Protein AF-A0A9D1CW43-F1 (afdb_monomer)

Foldseek 3Di:
DDDDDDDPVLEDEDPDDVDDPDDPVDPVVVVVVVCCVPPNDDDDFDADPVPSYTDD

Sequence (56 aa):
MNLQRIPVDRLKPAKYNPRKDLKPGDPAYEKIRRSLHDFGYVDPVIWNEVTGNIVG

InterPro domains:
  IPR036086 ParB/Sulfiredoxin superfamily [SSF110849] (4-53)

Secondary structure (DSSP, 8-state):
-------GGG-BPPSS--S----TT-HHHHHHHHHHHHH---SPPEE-TTT-BEE-

Structure (mmCIF, N/CA/C/O backbone):
data_AF-A0A9D1CW43-F1
#
_entry.id   AF-A0A9D1CW43-F1
#
loop_
_atom_site.group_PDB
_atom_site.id
_atom_site.type_symbol
_atom_site.label_atom_id
_atom_site.label_alt_id
_atom_site.label_comp_id
_atom_site.label_asym_id
_atom_site.label_entity_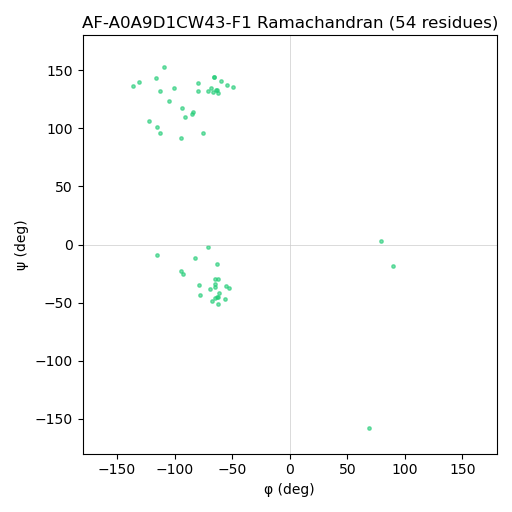id
_atom_site.label_seq_id
_atom_site.pdbx_PDB_ins_code
_atom_site.Cartn_x
_atom_site.Cartn_y
_atom_site.Cartn_z
_atom_site.occupancy
_atom_site.B_iso_or_equiv
_atom_site.auth_seq_id
_atom_site.auth_comp_id
_atom_site.auth_asym_id
_atom_site.auth_atom_id
_atom_site.pdbx_PDB_model_num
ATOM 1 N N . MET A 1 1 ? 9.341 -6.249 14.425 1.00 79.88 1 MET A N 1
ATOM 2 C CA . MET A 1 1 ? 8.304 -5.986 13.405 1.00 79.88 1 MET A CA 1
ATOM 3 C C . MET A 1 1 ? 7.365 -7.181 13.382 1.00 79.88 1 MET A C 1
ATOM 5 O O . MET A 1 1 ? 7.863 -8.291 13.251 1.00 79.88 1 MET A O 1
ATOM 9 N N . ASN A 1 2 ? 6.062 -6.983 13.602 1.00 88.12 2 ASN A N 1
ATOM 10 C CA . ASN A 1 2 ? 5.067 -8.057 13.509 1.00 88.12 2 ASN A CA 1
ATOM 11 C C . ASN A 1 2 ? 4.484 -8.050 12.091 1.00 88.12 2 ASN A C 1
ATOM 13 O O . ASN A 1 2 ? 3.914 -7.044 11.678 1.00 88.12 2 ASN A O 1
ATOM 17 N N . LEU A 1 3 ? 4.676 -9.135 11.344 1.00 92.19 3 LEU A N 1
ATOM 18 C CA . LEU A 1 3 ? 4.187 -9.273 9.975 1.00 92.19 3 LEU A CA 1
ATOM 19 C C . LEU A 1 3 ? 2.976 -10.190 9.966 1.00 92.19 3 LEU A C 1
ATOM 21 O O . LEU A 1 3 ? 3.051 -11.342 10.389 1.00 92.19 3 LEU A O 1
ATOM 25 N N . GLN A 1 4 ? 1.865 -9.677 9.451 1.00 92.44 4 GLN A N 1
ATOM 26 C CA . GLN A 1 4 ? 0.606 -10.402 9.404 1.00 92.44 4 GLN A CA 1
ATOM 27 C C . GLN A 1 4 ? 0.015 -10.329 8.002 1.00 92.44 4 GLN A C 1
ATOM 29 O O . GLN A 1 4 ? 0.038 -9.286 7.350 1.00 92.44 4 GLN A O 1
ATOM 34 N N . ARG A 1 5 ? -0.542 -11.452 7.543 1.00 93.12 5 ARG A N 1
ATOM 35 C CA . ARG A 1 5 ? -1.395 -11.472 6.355 1.00 93.12 5 ARG A CA 1
ATOM 36 C C . ARG A 1 5 ? -2.800 -11.102 6.795 1.00 93.12 5 ARG A C 1
ATOM 38 O O . ARG A 1 5 ? -3.424 -11.852 7.541 1.00 93.12 5 ARG A O 1
ATOM 45 N N . ILE A 1 6 ? -3.278 -9.958 6.332 1.00 92.25 6 ILE A N 1
ATOM 46 C CA . ILE A 1 6 ? -4.640 -9.501 6.580 1.00 92.25 6 ILE A CA 1
ATOM 47 C C . ILE A 1 6 ? -5.413 -9.418 5.260 1.00 92.25 6 ILE A C 1
ATOM 49 O O . ILE A 1 6 ? -4.827 -9.069 4.233 1.00 92.25 6 ILE A O 1
ATOM 53 N N . PRO A 1 7 ? -6.711 -9.755 5.265 1.00 94.38 7 PRO A N 1
ATOM 54 C CA . PRO A 1 7 ? -7.592 -9.513 4.131 1.00 94.38 7 PRO A CA 1
ATOM 55 C C . PRO A 1 7 ? -7.584 -8.035 3.697 1.00 94.38 7 PRO A C 1
ATOM 57 O O . PRO A 1 7 ? -7.592 -7.133 4.536 1.00 94.38 7 PRO A O 1
ATOM 60 N N . VAL A 1 8 ? -7.551 -7.782 2.384 1.00 91.88 8 VAL A N 1
ATOM 61 C CA . VAL A 1 8 ? -7.439 -6.423 1.811 1.00 91.88 8 VAL A CA 1
ATOM 62 C C . VAL A 1 8 ? -8.664 -5.561 2.127 1.00 91.88 8 VAL A C 1
ATOM 64 O O . VAL A 1 8 ? -8.541 -4.354 2.297 1.00 91.88 8 VAL A O 1
ATOM 67 N N . ASP A 1 9 ? -9.837 -6.168 2.276 1.00 94.62 9 ASP A N 1
ATOM 68 C CA . ASP A 1 9 ? -11.089 -5.517 2.682 1.00 94.62 9 ASP A CA 1
ATOM 69 C C . ASP A 1 9 ? -11.040 -4.922 4.102 1.00 94.62 9 ASP A C 1
ATOM 71 O O . ASP A 1 9 ? -11.845 -4.053 4.440 1.00 94.62 9 ASP A O 1
ATOM 75 N N . ARG A 1 10 ? -10.070 -5.330 4.932 1.00 94.50 10 ARG A N 1
ATOM 76 C CA . ARG A 1 10 ? -9.814 -4.713 6.244 1.00 94.50 10 ARG A CA 1
ATOM 77 C C . ARG A 1 10 ? -8.969 -3.443 6.171 1.00 94.50 10 ARG A C 1
ATOM 79 O O . ARG A 1 10 ? -8.869 -2.735 7.175 1.00 94.50 10 ARG A O 1
ATOM 86 N N . LEU A 1 11 ? -8.365 -3.150 5.022 1.00 92.75 11 LEU A N 1
ATOM 87 C CA . LEU A 1 11 ? -7.541 -1.968 4.823 1.00 92.75 11 LEU A CA 1
ATOM 88 C C . LEU A 1 11 ? -8.413 -0.768 4.461 1.00 92.75 11 LEU A C 1
ATOM 90 O O . LEU A 1 11 ? -8.994 -0.700 3.379 1.00 92.75 11 LEU A O 1
ATOM 94 N N . LYS A 1 12 ? -8.476 0.211 5.361 1.00 92.38 12 LYS A N 1
ATOM 95 C CA . LYS A 1 12 ? -9.190 1.466 5.130 1.00 92.38 12 LYS A CA 1
ATOM 96 C C . LYS A 1 12 ? -8.205 2.568 4.745 1.00 92.38 12 LYS A C 1
ATOM 98 O O . LYS A 1 12 ? -7.169 2.720 5.400 1.00 92.38 12 LYS A O 1
ATOM 103 N N . PRO A 1 13 ? -8.504 3.369 3.712 1.00 89.25 13 PRO A N 1
ATOM 104 C CA . PRO A 1 13 ? -7.756 4.591 3.480 1.00 89.25 13 PRO A CA 1
ATOM 105 C C . PRO A 1 13 ? -8.002 5.568 4.636 1.00 89.25 13 PRO A C 1
ATOM 107 O O . PRO A 1 13 ? -9.112 5.660 5.163 1.00 89.25 13 PRO A O 1
ATOM 110 N N . ALA A 1 14 ? -6.976 6.330 5.014 1.00 86.44 14 ALA A N 1
ATOM 111 C CA . ALA A 1 14 ? -7.148 7.414 5.971 1.00 86.44 14 ALA A CA 1
ATOM 112 C C . ALA A 1 14 ? -8.155 8.451 5.437 1.00 86.44 14 ALA A C 1
ATOM 114 O O . ALA A 1 14 ? -8.130 8.793 4.254 1.00 86.44 14 ALA A O 1
ATOM 115 N N . LYS A 1 15 ? -9.010 8.991 6.321 1.00 85.88 15 LYS A N 1
ATOM 116 C CA . LYS A 1 15 ? -10.035 10.000 5.972 1.00 85.88 15 LYS A CA 1
ATOM 117 C C . LYS A 1 15 ? -9.444 11.207 5.236 1.00 85.88 15 LYS A C 1
ATOM 119 O O . LYS A 1 15 ? -10.074 11.750 4.337 1.00 85.88 15 LYS A O 1
ATOM 124 N N . TYR A 1 16 ? -8.243 11.618 5.633 1.00 86.00 16 TYR A N 1
ATOM 125 C CA . TYR A 1 16 ? -7.442 12.597 4.917 1.00 86.00 16 TYR A CA 1
ATOM 126 C C . TYR A 1 16 ? -6.203 11.893 4.371 1.00 86.00 16 TYR A C 1
ATOM 128 O O . TYR A 1 16 ? -5.223 11.701 5.088 1.00 86.00 16 TYR A O 1
ATOM 136 N N . ASN A 1 17 ? -6.271 11.467 3.113 1.00 87.44 17 ASN A N 1
ATOM 137 C CA . ASN A 1 17 ? -5.133 10.912 2.396 1.00 87.44 17 ASN A CA 1
ATOM 138 C C . ASN A 1 17 ? -4.807 11.860 1.233 1.00 87.44 17 ASN A C 1
ATOM 140 O O . ASN A 1 17 ? -5.513 11.830 0.229 1.00 87.44 17 ASN A O 1
ATOM 144 N N . PRO A 1 18 ? -3.775 12.717 1.347 1.00 88.00 18 PRO A N 1
ATOM 145 C CA . PRO A 1 18 ? -3.443 13.702 0.315 1.00 88.00 18 PRO A CA 1
ATOM 146 C C . PRO A 1 18 ? -2.858 13.066 -0.957 1.00 88.00 18 PRO A C 1
ATOM 148 O O . PRO A 1 18 ? -2.539 13.772 -1.914 1.00 88.00 18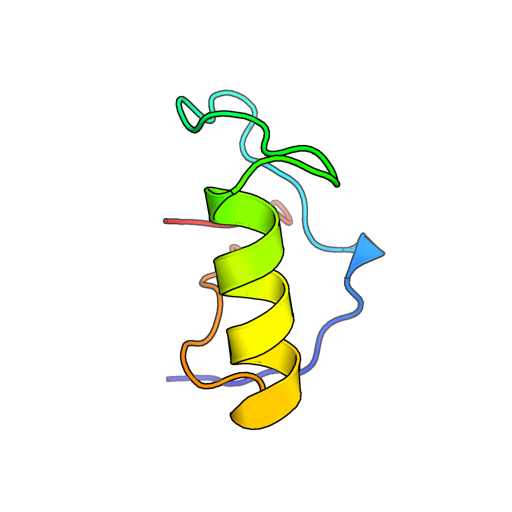 PRO A O 1
ATOM 151 N N . ARG A 1 19 ? -2.673 11.739 -0.977 1.00 89.38 19 ARG A N 1
ATOM 152 C CA . ARG A 1 19 ? -2.180 11.018 -2.149 1.00 89.38 19 ARG A CA 1
ATOM 153 C C . ARG A 1 19 ? -3.172 11.077 -3.298 1.00 89.38 19 ARG A C 1
ATOM 155 O O . ARG A 1 19 ? -4.380 10.954 -3.111 1.00 89.38 19 ARG A O 1
ATOM 162 N N . LYS A 1 20 ? -2.621 11.154 -4.509 1.00 89.69 20 LYS A N 1
ATOM 163 C CA . LYS A 1 20 ? -3.389 10.983 -5.737 1.00 89.69 20 LYS A CA 1
ATOM 164 C C . LYS A 1 20 ? -3.986 9.575 -5.777 1.00 89.69 20 LYS A C 1
ATOM 166 O O . LYS A 1 20 ? -3.275 8.587 -5.606 1.00 89.69 20 LYS A O 1
ATOM 171 N N . ASP A 1 21 ? -5.280 9.510 -6.054 1.00 91.00 21 ASP A N 1
ATOM 172 C CA . ASP A 1 21 ? -5.994 8.268 -6.323 1.00 91.00 21 ASP A CA 1
ATOM 173 C C . ASP A 1 21 ? -5.636 7.781 -7.735 1.00 91.00 21 ASP A C 1
ATOM 175 O O . ASP A 1 21 ? -6.155 8.282 -8.735 1.00 91.00 21 ASP A O 1
ATOM 179 N N . LEU A 1 22 ? -4.659 6.875 -7.806 1.00 93.94 22 LEU A N 1
ATOM 180 C CA . LEU A 1 22 ? -4.168 6.308 -9.058 1.00 93.94 22 LEU A CA 1
ATOM 181 C C . LEU A 1 22 ? -5.204 5.366 -9.668 1.00 93.94 22 LEU A C 1
ATOM 183 O O . LEU A 1 22 ? -5.724 4.473 -8.995 1.00 93.94 22 LEU A O 1
ATOM 187 N N . LYS A 1 23 ? -5.460 5.530 -10.964 1.00 95.44 23 LYS A N 1
ATOM 188 C CA . LYS A 1 23 ? -6.407 4.708 -11.719 1.00 95.44 23 LYS A CA 1
ATOM 189 C C . LYS A 1 23 ? -5.684 3.780 -12.695 1.00 95.44 23 LYS A C 1
ATOM 191 O O . LYS A 1 23 ? -4.593 4.118 -13.155 1.00 95.44 23 LYS A O 1
ATOM 196 N N . PRO A 1 24 ? -6.280 2.625 -13.046 1.00 96.00 24 PRO A N 1
ATOM 197 C CA . PRO A 1 24 ? -5.787 1.810 -14.152 1.00 96.00 24 PRO A CA 1
ATOM 198 C C . PRO A 1 24 ? -5.572 2.657 -15.411 1.00 96.00 24 PRO A C 1
ATOM 200 O O . PRO A 1 24 ? -6.410 3.496 -15.741 1.00 96.00 24 PRO A O 1
ATOM 203 N N . GLY A 1 25 ? -4.443 2.456 -16.088 1.00 95.69 25 GLY A N 1
ATOM 204 C CA . GLY A 1 25 ? -4.003 3.292 -17.208 1.00 95.69 25 GLY A CA 1
ATOM 205 C C . GLY A 1 25 ? -3.135 4.499 -16.825 1.00 95.69 25 GLY A C 1
ATOM 206 O O . GLY A 1 25 ? -2.404 4.992 -17.684 1.00 95.69 25 GLY A O 1
ATOM 207 N N . ASP A 1 26 ? -3.121 4.947 -15.561 1.00 97.69 26 ASP A N 1
ATOM 208 C CA . ASP A 1 26 ? -2.122 5.926 -15.118 1.00 97.69 26 ASP A CA 1
ATOM 209 C C . ASP A 1 26 ? -0.716 5.304 -15.227 1.00 97.69 26 ASP A C 1
ATOM 211 O O . ASP A 1 26 ? -0.486 4.214 -14.691 1.00 97.69 26 ASP A O 1
ATOM 215 N N . PRO A 1 27 ? 0.285 5.996 -15.807 1.00 97.38 27 PRO A N 1
ATOM 216 C CA . PRO A 1 27 ? 1.636 5.442 -15.936 1.00 97.38 27 PRO A CA 1
ATOM 217 C C . PRO A 1 27 ? 2.250 4.995 -14.599 1.00 97.38 27 PRO A C 1
ATOM 219 O O . PRO A 1 27 ? 2.954 3.987 -14.527 1.00 97.38 27 PRO A O 1
ATOM 222 N N . ALA A 1 28 ? 1.959 5.728 -13.520 1.00 96.00 28 ALA A N 1
ATOM 223 C CA . ALA A 1 28 ? 2.408 5.381 -12.174 1.00 96.00 28 ALA A CA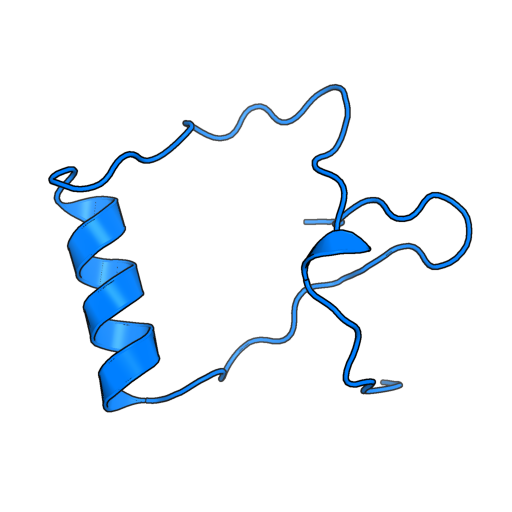 1
ATOM 224 C C . ALA A 1 28 ? 1.706 4.127 -11.625 1.00 96.00 28 ALA A C 1
ATOM 226 O O . ALA A 1 28 ? 2.360 3.301 -10.988 1.00 96.00 28 ALA A O 1
ATOM 227 N N . TYR A 1 29 ? 0.408 3.960 -11.904 1.00 96.50 29 TYR A N 1
ATOM 228 C CA . TYR A 1 29 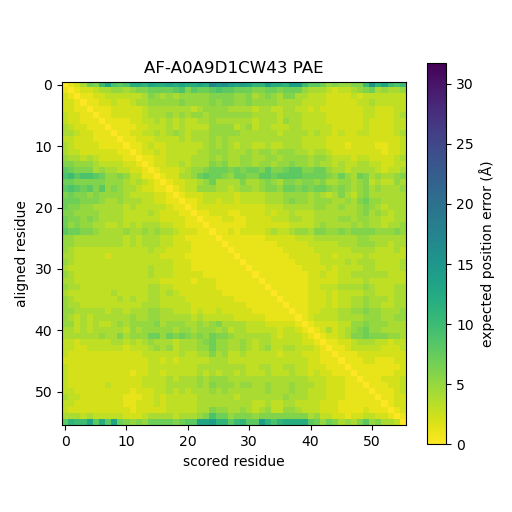? -0.347 2.767 -11.521 1.00 96.50 29 TYR A CA 1
ATOM 229 C C . TYR A 1 29 ? 0.233 1.524 -12.198 1.00 96.50 29 TYR A C 1
ATOM 231 O O . TYR A 1 29 ? 0.575 0.555 -11.521 1.00 96.50 29 TYR A O 1
ATOM 239 N N . GLU A 1 30 ? 0.423 1.574 -13.520 1.00 97.50 30 GLU A N 1
ATOM 240 C CA . GLU A 1 30 ? 0.930 0.427 -14.280 1.00 97.50 30 GLU A CA 1
ATOM 241 C C . GLU A 1 30 ? 2.362 0.057 -13.878 1.00 97.50 30 GLU A C 1
ATOM 243 O O . GLU A 1 30 ? 2.709 -1.123 -13.813 1.00 97.50 30 GLU A O 1
ATOM 248 N N . LYS A 1 31 ? 3.192 1.046 -13.516 1.00 96.06 31 LYS A N 1
ATOM 249 C CA . LYS A 1 31 ? 4.536 0.791 -12.984 1.00 96.06 31 LYS A CA 1
ATOM 250 C C . LYS A 1 31 ? 4.493 0.032 -11.655 1.00 96.06 31 LYS A C 1
ATOM 252 O O . LYS A 1 31 ? 5.248 -0.925 -11.490 1.00 96.06 31 LYS A O 1
ATOM 257 N N . ILE A 1 32 ? 3.621 0.435 -10.727 1.00 94.19 32 ILE A N 1
ATOM 258 C CA . ILE A 1 32 ? 3.451 -0.258 -9.440 1.00 94.19 32 ILE A CA 1
ATOM 259 C C . ILE A 1 32 ? 2.898 -1.664 -9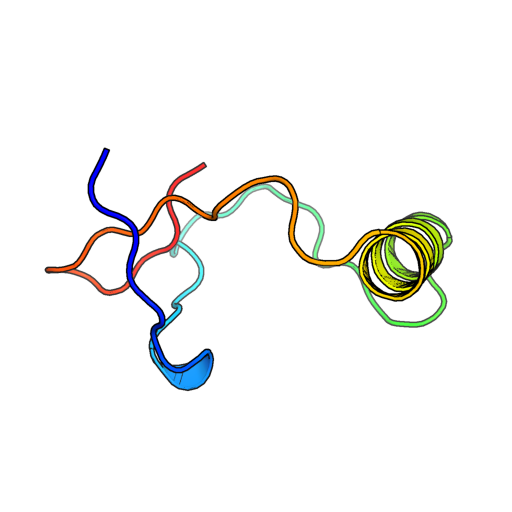.672 1.00 94.19 32 ILE A C 1
ATOM 261 O O . ILE A 1 32 ? 3.443 -2.625 -9.135 1.00 94.19 32 ILE A O 1
ATOM 265 N N . ARG A 1 33 ? 1.871 -1.803 -10.519 1.00 95.12 33 ARG A N 1
ATOM 266 C CA . ARG A 1 33 ? 1.277 -3.096 -10.873 1.00 95.12 33 ARG A CA 1
ATOM 267 C C . ARG A 1 33 ? 2.316 -4.058 -11.447 1.00 95.12 33 ARG A C 1
ATOM 269 O O . ARG A 1 33 ? 2.380 -5.203 -11.007 1.00 95.12 33 ARG A O 1
ATOM 276 N N . ARG A 1 34 ? 3.145 -3.596 -12.390 1.00 96.69 34 ARG A N 1
ATOM 277 C CA . ARG A 1 34 ? 4.228 -4.404 -12.967 1.00 96.69 34 ARG A CA 1
ATOM 278 C C . ARG A 1 34 ? 5.256 -4.801 -11.911 1.00 96.69 34 ARG A C 1
ATOM 280 O O . ARG A 1 34 ? 5.620 -5.964 -11.832 1.00 96.69 34 ARG A O 1
ATOM 287 N N . SER A 1 35 ? 5.670 -3.868 -11.054 1.00 96.06 35 SER A N 1
ATOM 288 C CA . SER A 1 35 ? 6.610 -4.172 -9.970 1.00 96.06 35 SER A CA 1
ATOM 289 C C . SER A 1 35 ? 6.057 -5.209 -8.989 1.00 96.06 35 SER A C 1
ATOM 291 O O . SER A 1 35 ? 6.792 -6.095 -8.568 1.00 96.06 35 SER A O 1
ATOM 293 N N . LEU A 1 36 ? 4.7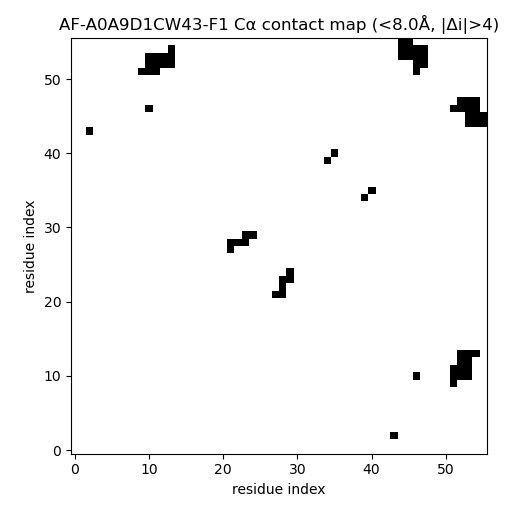74 -5.116 -8.630 1.00 94.31 36 LEU A N 1
ATOM 294 C CA . LEU A 1 36 ? 4.122 -6.083 -7.746 1.00 94.31 36 LEU A CA 1
ATOM 295 C C . LEU A 1 36 ? 4.045 -7.473 -8.394 1.00 94.31 36 LEU A C 1
ATOM 297 O O . LEU A 1 36 ? 4.189 -8.475 -7.704 1.00 94.31 36 LEU A O 1
ATOM 301 N N . HIS A 1 37 ? 3.828 -7.533 -9.709 1.00 95.38 37 HIS A N 1
ATOM 302 C CA . HIS A 1 37 ? 3.834 -8.784 -10.463 1.00 95.38 37 HIS A CA 1
ATOM 303 C C . HIS A 1 37 ? 5.232 -9.419 -10.516 1.00 95.38 37 HIS A C 1
ATOM 305 O O . HIS A 1 37 ? 5.374 -10.602 -10.225 1.00 95.38 37 HIS A O 1
ATOM 311 N N . ASP A 1 38 ? 6.258 -8.634 -10.849 1.00 96.38 38 ASP A N 1
ATOM 312 C CA . ASP A 1 38 ? 7.603 -9.159 -11.107 1.00 96.38 38 ASP A CA 1
ATOM 313 C C . ASP A 1 38 ? 8.377 -9.466 -9.815 1.00 96.38 38 ASP A C 1
ATOM 315 O O . ASP A 1 38 ? 9.148 -10.423 -9.765 1.00 96.38 38 ASP A O 1
ATOM 319 N N . PHE A 1 39 ? 8.171 -8.667 -8.762 1.00 94.81 39 PHE A N 1
ATOM 320 C CA . PHE A 1 39 ? 8.943 -8.750 -7.514 1.00 94.81 39 PHE A CA 1
ATOM 321 C C . PHE A 1 39 ? 8.112 -9.163 -6.297 1.00 94.81 39 PHE A C 1
ATOM 323 O O . PHE A 1 39 ? 8.667 -9.427 -5.230 1.00 94.81 39 PHE A O 1
ATOM 330 N N . GLY A 1 40 ? 6.787 -9.230 -6.426 1.00 91.38 40 GLY A N 1
ATOM 331 C CA . GLY A 1 40 ? 5.907 -9.483 -5.295 1.00 91.38 40 GLY A CA 1
ATOM 332 C C . GLY A 1 40 ? 5.871 -8.319 -4.302 1.00 91.38 40 GLY A C 1
ATOM 333 O O . GLY A 1 40 ? 6.146 -7.160 -4.620 1.00 91.38 40 GLY A O 1
ATOM 334 N N . TYR A 1 41 ? 5.477 -8.632 -3.070 1.00 87.94 41 TYR A N 1
ATOM 335 C CA . TYR A 1 41 ? 5.238 -7.648 -2.020 1.00 87.94 41 TYR A CA 1
ATOM 336 C C . TYR A 1 41 ? 6.479 -7.462 -1.141 1.00 87.94 41 TYR A C 1
ATOM 338 O O . TYR A 1 41 ? 6.693 -8.204 -0.184 1.00 87.94 41 TYR A O 1
ATOM 346 N N . VAL A 1 42 ? 7.312 -6.491 -1.516 1.00 89.88 42 VAL A N 1
ATOM 347 C CA . VAL A 1 42 ? 8.641 -6.273 -0.918 1.00 89.88 42 VAL A CA 1
ATOM 348 C C . VAL A 1 42 ? 8.649 -5.277 0.243 1.00 89.88 42 VAL A C 1
ATOM 350 O O . VAL A 1 42 ? 9.521 -5.365 1.102 1.00 89.88 42 VAL A O 1
ATOM 353 N N . ASP A 1 43 ? 7.679 -4.359 0.283 1.00 89.25 43 ASP A N 1
ATOM 354 C CA . ASP A 1 43 ? 7.555 -3.329 1.320 1.00 89.25 43 ASP A CA 1
ATOM 355 C C . ASP A 1 43 ? 6.190 -3.449 2.025 1.00 89.25 43 ASP A C 1
ATOM 357 O O . ASP A 1 43 ? 5.151 -3.164 1.412 1.00 89.25 43 ASP A O 1
ATOM 361 N N . PRO A 1 44 ? 6.153 -3.951 3.274 1.00 89.62 44 PRO A N 1
ATOM 362 C CA . PRO A 1 44 ? 4.914 -4.143 4.013 1.00 89.62 44 PRO A CA 1
ATOM 363 C C . PRO A 1 44 ? 4.188 -2.829 4.315 1.00 89.62 44 PRO A C 1
ATOM 365 O O . PRO A 1 44 ? 4.757 -1.887 4.859 1.00 89.62 44 PRO A O 1
ATOM 368 N N . VAL A 1 45 ? 2.880 -2.798 4.058 1.00 91.12 45 VAL A N 1
ATOM 369 C CA . VAL A 1 45 ? 2.015 -1.686 4.464 1.00 91.12 45 VAL A CA 1
ATOM 370 C C . VAL A 1 45 ? 1.913 -1.631 5.985 1.00 91.12 45 VAL A C 1
ATOM 372 O O . VAL A 1 45 ? 1.600 -2.625 6.642 1.00 91.12 45 VAL A O 1
ATOM 375 N N . ILE A 1 46 ? 2.115 -0.437 6.538 1.00 92.38 46 ILE A N 1
ATOM 376 C CA . ILE A 1 46 ? 1.877 -0.175 7.954 1.00 92.38 46 ILE A CA 1
ATOM 377 C C . ILE A 1 46 ? 0.378 0.037 8.164 1.00 92.38 46 ILE A C 1
ATOM 379 O O . ILE A 1 46 ? -0.284 0.777 7.437 1.00 92.38 46 ILE A O 1
ATOM 383 N N . TRP A 1 47 ? -0.173 -0.637 9.165 1.00 93.06 47 TRP A N 1
ATOM 384 C CA . TRP A 1 47 ? -1.608 -0.688 9.408 1.00 93.06 47 TRP A CA 1
ATOM 385 C C . TRP A 1 47 ? -1.906 -0.509 10.892 1.00 93.06 47 TRP A C 1
ATOM 387 O O . TRP A 1 47 ? -1.234 -1.082 11.749 1.00 93.06 47 TRP A O 1
ATOM 397 N N . ASN A 1 48 ? -2.916 0.300 11.198 1.00 93.25 48 ASN A N 1
ATOM 398 C CA . ASN A 1 48 ? -3.407 0.484 12.554 1.00 93.25 48 ASN A CA 1
ATOM 399 C C . ASN A 1 48 ? -4.528 -0.527 12.835 1.00 93.25 48 ASN A C 1
ATOM 401 O O . ASN A 1 48 ? -5.635 -0.386 12.315 1.00 93.25 48 ASN A O 1
ATOM 405 N N . GLU A 1 49 ? -4.253 -1.509 13.694 1.00 92.81 49 GLU A N 1
ATOM 406 C CA . GLU A 1 49 ? -5.173 -2.617 13.988 1.00 92.81 49 GLU A CA 1
ATOM 407 C C . GLU A 1 49 ? -6.505 -2.186 14.623 1.00 92.81 49 GLU A C 1
ATOM 409 O O . GLU A 1 49 ? -7.531 -2.826 14.398 1.00 92.81 49 GLU A O 1
ATOM 414 N N . VAL A 1 50 ? -6.511 -1.082 15.377 1.00 93.12 50 VAL A N 1
ATOM 415 C CA . VAL A 1 50 ? -7.695 -0.590 16.101 1.00 93.12 50 VAL A CA 1
ATOM 416 C C . VAL A 1 50 ? -8.664 0.114 15.153 1.00 93.12 50 VAL A C 1
ATOM 418 O O . VAL A 1 50 ? -9.875 -0.078 15.221 1.00 93.12 50 VAL A O 1
ATOM 421 N N . THR A 1 51 ? -8.141 0.951 14.256 1.00 93.75 51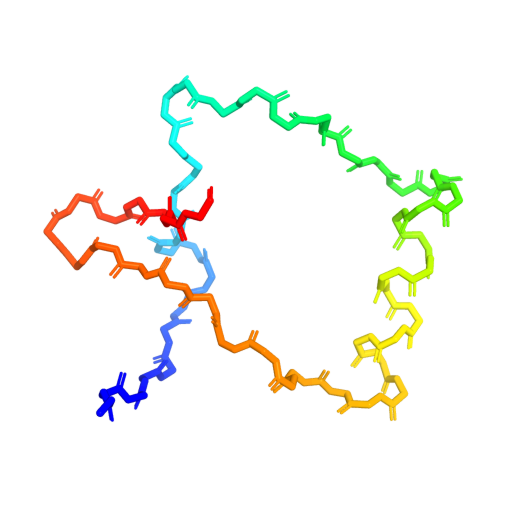 THR A N 1
ATOM 422 C CA . THR A 1 51 ? -8.960 1.773 13.346 1.00 93.75 51 THR A CA 1
ATOM 423 C C . THR A 1 51 ? -9.186 1.116 11.985 1.00 93.75 51 THR A C 1
ATOM 425 O O . THR A 1 51 ? -10.147 1.445 11.284 1.00 93.75 51 THR A O 1
ATOM 428 N N . GLY A 1 52 ? -8.311 0.186 11.602 1.00 94.19 52 GLY A N 1
ATOM 429 C CA . GLY A 1 52 ? -8.265 -0.406 10.272 1.00 94.19 52 GLY A CA 1
ATOM 430 C C . GLY A 1 52 ? -7.572 0.474 9.226 1.00 94.19 52 GLY A C 1
ATO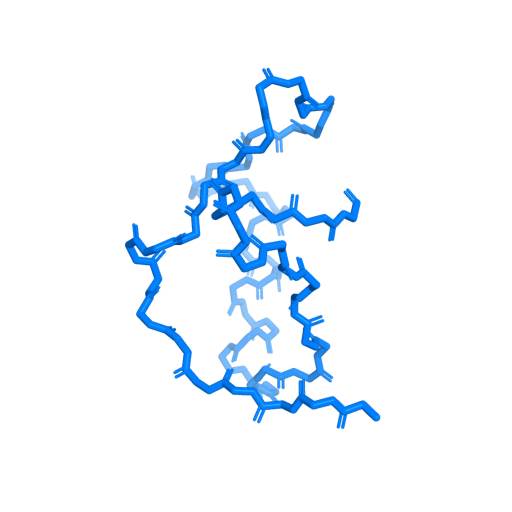M 431 O O . GLY A 1 52 ? -7.543 0.098 8.055 1.00 94.19 52 GLY A O 1
ATOM 432 N N . ASN A 1 53 ? -7.037 1.637 9.606 1.00 94.69 53 ASN A N 1
ATOM 433 C CA . ASN A 1 53 ? -6.449 2.579 8.658 1.00 94.69 53 ASN A CA 1
ATOM 434 C C . ASN A 1 53 ? -5.034 2.167 8.243 1.00 94.69 53 ASN A C 1
ATOM 436 O O . ASN A 1 53 ? -4.211 1.792 9.080 1.00 94.69 53 ASN A O 1
ATOM 440 N N . ILE A 1 54 ? -4.738 2.313 6.954 1.00 92.12 54 ILE A N 1
ATOM 441 C CA . ILE A 1 54 ? -3.365 2.300 6.448 1.00 92.12 54 ILE A CA 1
ATOM 442 C C . ILE A 1 54 ? -2.640 3.555 6.951 1.00 92.12 54 ILE A C 1
ATOM 444 O O . ILE A 1 54 ? -3.182 4.660 6.883 1.00 92.12 54 ILE A O 1
ATOM 448 N N . VAL A 1 55 ? 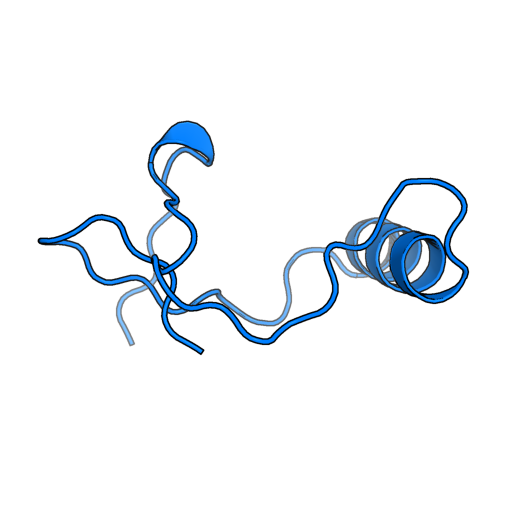-1.415 3.375 7.440 1.00 88.06 55 VAL A N 1
ATOM 449 C CA . VAL A 1 55 ? -0.526 4.437 7.912 1.00 88.06 55 VAL A CA 1
ATOM 450 C C . VAL A 1 55 ? 0.667 4.523 6.970 1.00 88.06 55 VAL A C 1
ATOM 452 O O . VAL A 1 55 ? 1.273 3.513 6.626 1.00 88.06 55 VAL A O 1
ATOM 455 N N . GLY A 1 56 ? 0.997 5.736 6.551 1.00 75.81 56 GLY A N 1
ATOM 456 C CA . GLY A 1 56 ? 2.118 6.011 5.663 1.00 75.81 56 GLY A CA 1
ATOM 457 C C . GLY A 1 56 ? 1.886 7.284 4.909 1.00 75.81 56 GLY A C 1
ATOM 458 O O . GLY A 1 56 ? 0.712 7.619 4.637 1.00 75.81 56 GLY A O 1
#

pLDDT: mean 92.13, std 4.15, range [75.81, 97.69]

Organism: NCBI:txid2840909

Mean predicted aligned error: 3.42 Å

Solvent-accessible surface area (backbone atoms only — not comparable to full-atom values): 3848 Å² total; per-residue (Å²): 137,92,86,77,93,69,68,70,90,58,59,34,79,45,95,82,57,92,66,82,88,75,44,93,85,38,71,68,39,51,51,51,54,50,47,41,70,78,67,44,89,82,74,84,82,46,67,42,86,89,81,28,28,50,52,133

Radius of gyration: 12.81 Å; Cα contacts (8 Å, |Δi|>4): 35; chains: 1; bounding box: 20×25×33 Å